Protein AF-A0A818YQ01-F1 (afdb_monomer_lite)

Structure (mmCIF, N/CA/C/O backbone):
data_AF-A0A818YQ01-F1
#
_entry.id   AF-A0A818YQ01-F1
#
loop_
_atom_site.group_PDB
_atom_site.id
_atom_site.type_symbol
_atom_site.label_atom_id
_atom_site.label_alt_id
_atom_site.label_comp_id
_atom_site.label_asym_id
_atom_site.label_entity_id
_atom_site.label_seq_id
_atom_site.pdbx_PDB_ins_code
_atom_site.Cartn_x
_atom_site.Cartn_y
_atom_site.Cartn_z
_atom_site.occupancy
_atom_site.B_iso_or_equiv
_atom_site.auth_seq_id
_atom_site.auth_comp_id
_atom_site.auth_asym_id
_atom_site.auth_atom_id
_atom_site.pdbx_PDB_model_num
ATOM 1 N N . MET A 1 1 ? -25.638 -5.389 18.848 1.00 47.09 1 MET A N 1
ATOM 2 C CA . MET A 1 1 ? -25.458 -6.352 17.734 1.00 47.09 1 MET A CA 1
ATOM 3 C C . MET A 1 1 ? -24.308 -5.969 16.793 1.00 47.09 1 MET A C 1
ATOM 5 O O . MET A 1 1 ? -23.846 -6.842 16.077 1.00 47.09 1 MET A O 1
ATOM 9 N N . SER A 1 2 ? -23.795 -4.732 16.832 1.00 59.66 2 SER A N 1
ATOM 10 C CA . SER A 1 2 ? -22.760 -4.221 15.913 1.00 59.66 2 SER A CA 1
ATOM 11 C C . SER A 1 2 ? -21.336 -4.748 16.171 1.00 59.66 2 SER A C 1
ATOM 13 O O . SER A 1 2 ? -20.622 -5.076 15.233 1.00 59.66 2 SER A O 1
ATOM 15 N N . SER A 1 3 ? -20.947 -4.951 17.434 1.00 62.03 3 SER A N 1
ATOM 16 C CA . SER A 1 3 ? -19.547 -5.220 17.808 1.00 62.03 3 SER A CA 1
ATOM 17 C C . SER A 1 3 ? -18.974 -6.571 17.349 1.00 62.03 3 SER A C 1
ATOM 19 O O . SER A 1 3 ? -17.758 -6.719 17.306 1.00 62.03 3 SER A O 1
ATOM 21 N N . ASN A 1 4 ? -19.808 -7.574 17.040 1.00 70.94 4 ASN A N 1
ATOM 22 C CA . ASN A 1 4 ? -19.321 -8.843 16.472 1.00 70.94 4 ASN A CA 1
ATOM 23 C C . ASN A 1 4 ? -19.066 -8.711 14.966 1.00 70.94 4 ASN A C 1
ATOM 25 O O . ASN A 1 4 ? -18.021 -9.139 14.493 1.00 70.94 4 ASN A O 1
ATOM 29 N N . ASN A 1 5 ? -19.961 -8.022 14.256 1.00 84.12 5 ASN A N 1
ATOM 30 C CA . ASN A 1 5 ? -19.834 -7.775 12.824 1.00 84.12 5 ASN A CA 1
ATOM 31 C C . ASN A 1 5 ? -18.584 -6.938 12.497 1.00 84.12 5 ASN A C 1
ATOM 33 O O . ASN A 1 5 ? -17.865 -7.253 11.556 1.00 84.12 5 ASN A O 1
ATOM 37 N N . ASP A 1 6 ? -18.269 -5.926 13.310 1.00 86.94 6 ASP A N 1
ATOM 38 C CA . ASP A 1 6 ? -17.088 -5.079 13.087 1.00 86.94 6 ASP A CA 1
ATOM 39 C C . ASP A 1 6 ? -15.775 -5.867 13.209 1.00 86.94 6 ASP A C 1
ATOM 41 O O . ASP A 1 6 ? -14.858 -5.677 12.410 1.00 86.94 6 ASP A O 1
ATOM 45 N N . ARG A 1 7 ? -15.687 -6.801 14.169 1.00 86.75 7 ARG A N 1
ATOM 46 C CA . ARG A 1 7 ? -14.510 -7.673 14.321 1.00 86.75 7 ARG A CA 1
ATOM 47 C C . ARG A 1 7 ? -14.358 -8.626 13.139 1.00 86.75 7 ARG A C 1
ATOM 49 O O . ARG A 1 7 ? -13.242 -8.806 12.657 1.00 86.75 7 ARG A O 1
ATOM 56 N N . ASP A 1 8 ? -15.457 -9.193 12.652 1.00 90.44 8 ASP A N 1
ATOM 57 C CA . ASP A 1 8 ? -15.434 -10.092 11.496 1.00 90.44 8 ASP A CA 1
ATOM 58 C C . ASP A 1 8 ? -14.966 -9.355 10.231 1.00 90.44 8 ASP A C 1
ATOM 60 O O . ASP A 1 8 ? -14.118 -9.863 9.491 1.00 90.44 8 ASP A O 1
ATOM 64 N N . ILE A 1 9 ? -15.427 -8.115 10.020 1.00 91.12 9 ILE A N 1
ATOM 65 C CA . ILE A 1 9 ? -14.977 -7.288 8.891 1.00 91.12 9 ILE A CA 1
ATOM 66 C C . ILE A 1 9 ? -13.491 -6.931 9.031 1.00 91.12 9 ILE A C 1
ATOM 68 O O . ILE A 1 9 ? -12.746 -7.022 8.056 1.00 91.12 9 ILE A O 1
ATOM 72 N N . MET A 1 10 ? -13.025 -6.570 10.231 1.00 91.62 10 MET A N 1
ATOM 73 C CA . MET A 1 10 ? -11.603 -6.307 10.475 1.00 91.62 10 MET A CA 1
ATOM 74 C C . MET A 1 10 ? -10.724 -7.512 10.116 1.00 91.62 10 MET A C 1
ATOM 76 O O . MET A 1 10 ? -9.707 -7.356 9.436 1.00 91.62 10 MET A O 1
ATOM 80 N N . VAL A 1 11 ? -11.116 -8.716 10.547 1.00 91.50 11 VAL A N 1
ATOM 81 C CA . VAL A 1 11 ? -10.397 -9.959 10.225 1.00 91.50 11 VAL A CA 1
ATOM 82 C C . VAL A 1 11 ? -10.386 -10.203 8.716 1.00 91.50 11 VAL A C 1
ATOM 84 O O . VAL A 1 11 ? -9.340 -10.569 8.171 1.00 91.50 11 VAL A O 1
ATOM 87 N N . ALA A 1 12 ? -11.502 -9.960 8.025 1.00 92.81 12 ALA A N 1
ATOM 88 C CA . ALA A 1 12 ? -11.576 -10.081 6.572 1.00 92.81 12 ALA A CA 1
ATOM 89 C C . ALA A 1 12 ? -10.618 -9.106 5.862 1.00 92.81 12 ALA A C 1
ATOM 91 O O . ALA A 1 12 ? -9.810 -9.544 5.043 1.00 92.81 12 ALA A O 1
ATOM 92 N N . CYS A 1 13 ? -10.615 -7.820 6.237 1.00 92.50 13 CYS A N 1
ATOM 93 C CA . CYS A 1 13 ? -9.713 -6.811 5.666 1.00 92.50 13 CYS A CA 1
ATOM 94 C C . CYS A 1 13 ? -8.231 -7.193 5.814 1.00 92.50 13 CYS A C 1
ATOM 96 O O . CYS A 1 13 ? -7.458 -7.087 4.860 1.00 92.50 13 CYS A O 1
ATOM 98 N N . LEU A 1 14 ? -7.829 -7.666 6.999 1.00 91.75 14 LEU A N 1
ATOM 99 C CA . LEU A 1 14 ? -6.452 -8.105 7.242 1.00 91.75 14 LEU A CA 1
ATOM 100 C C . LEU A 1 14 ? -6.105 -9.382 6.471 1.00 91.75 14 LEU A C 1
ATOM 102 O O . LEU A 1 14 ? -4.981 -9.528 5.987 1.00 91.75 14 LEU A O 1
ATOM 106 N N . THR A 1 15 ? -7.059 -10.304 6.341 1.00 92.81 15 THR A N 1
ATOM 107 C CA . THR A 1 15 ? -6.874 -11.549 5.588 1.00 92.81 15 THR A CA 1
ATOM 108 C C . THR A 1 15 ? -6.650 -11.253 4.110 1.00 92.81 15 THR A C 1
ATOM 110 O O . THR A 1 15 ? -5.672 -11.733 3.541 1.00 92.81 15 THR A O 1
ATOM 113 N N . GLU A 1 16 ? -7.482 -10.405 3.508 1.00 91.00 16 GLU A N 1
ATOM 114 C CA . GLU A 1 16 ? -7.338 -9.987 2.111 1.00 91.00 16 GLU A CA 1
ATOM 115 C C . GLU A 1 16 ? -5.999 -9.288 1.858 1.00 91.00 16 GLU A C 1
ATOM 117 O O . GLU A 1 16 ? -5.278 -9.647 0.923 1.00 91.00 16 GLU A O 1
ATOM 122 N N . ALA A 1 17 ? -5.621 -8.346 2.729 1.00 92.69 17 ALA A N 1
ATOM 123 C CA . ALA A 1 17 ? -4.334 -7.664 2.647 1.00 92.69 17 ALA A CA 1
ATOM 124 C C . ALA A 1 17 ? -3.159 -8.650 2.767 1.00 92.69 17 ALA A C 1
ATOM 126 O O . ALA A 1 17 ? -2.164 -8.541 2.054 1.00 92.69 17 ALA A O 1
ATOM 127 N N . ARG A 1 18 ? -3.259 -9.657 3.638 1.00 91.69 18 ARG A N 1
ATOM 128 C CA . ARG A 1 18 ? -2.217 -10.679 3.779 1.00 91.69 18 ARG A CA 1
ATOM 129 C C . ARG A 1 18 ? -2.129 -11.579 2.550 1.00 91.69 18 ARG A C 1
ATOM 131 O O . ARG A 1 18 ? -1.025 -11.906 2.117 1.00 91.69 18 ARG A O 1
ATOM 138 N N . THR A 1 19 ? -3.263 -11.978 1.984 1.00 92.69 19 THR A N 1
ATOM 139 C CA . THR A 1 19 ? -3.303 -12.791 0.765 1.00 92.69 19 THR A CA 1
ATOM 140 C C . THR A 1 19 ? -2.711 -12.035 -0.420 1.00 92.69 19 THR A C 1
ATOM 142 O O . THR A 1 19 ? -1.973 -12.633 -1.202 1.00 92.69 19 THR A O 1
ATOM 145 N N . SER A 1 20 ? -2.940 -10.722 -0.525 1.00 91.62 20 SER A N 1
ATOM 146 C CA . SER A 1 20 ? -2.349 -9.932 -1.606 1.00 91.62 20 SER A CA 1
ATOM 147 C C . SER A 1 20 ? -0.814 -9.919 -1.535 1.00 91.62 20 SER A C 1
ATOM 149 O O . SER A 1 20 ? -0.126 -10.116 -2.543 1.00 91.62 20 SER A O 1
ATOM 151 N N . LEU A 1 21 ? -0.257 -9.805 -0.324 1.00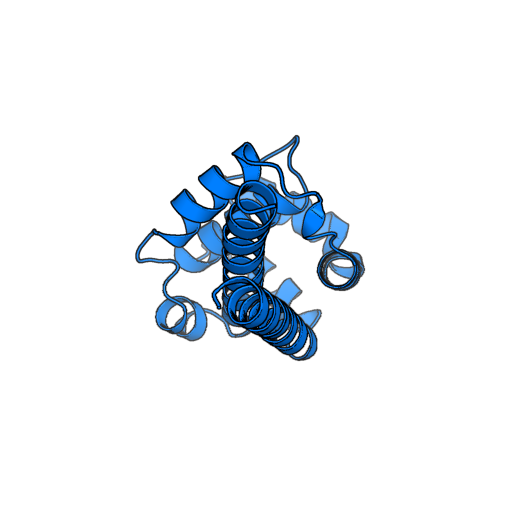 91.50 21 LEU A N 1
ATOM 152 C CA . LEU A 1 21 ? 1.189 -9.868 -0.095 1.00 91.50 21 LEU A CA 1
ATOM 153 C C . LEU A 1 21 ? 1.802 -11.245 -0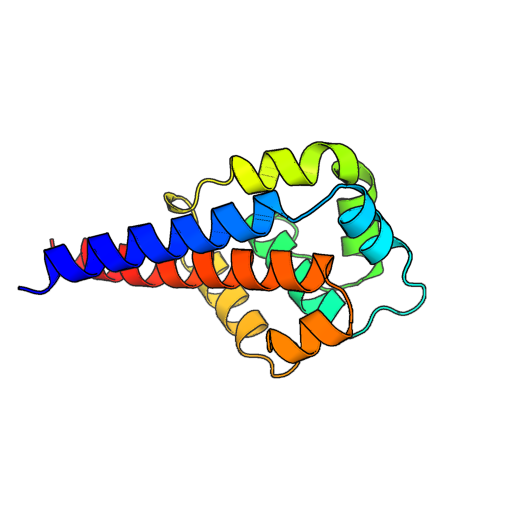.371 1.00 91.50 21 LEU A C 1
ATOM 155 O O . LEU A 1 21 ? 2.955 -11.305 -0.788 1.00 91.50 21 LEU A O 1
ATOM 159 N N . GLN A 1 22 ? 1.063 -12.343 -0.184 1.00 90.75 22 GLN A N 1
ATOM 160 C CA . GLN A 1 22 ? 1.553 -13.688 -0.525 1.00 90.75 22 GLN A CA 1
ATOM 161 C C . GLN A 1 22 ? 1.779 -13.865 -2.032 1.00 90.75 22 GLN A C 1
ATOM 163 O O . GLN A 1 22 ? 2.638 -14.644 -2.440 1.00 90.75 22 GLN A O 1
ATOM 168 N N . VAL A 1 23 ? 1.021 -13.139 -2.858 1.00 90.50 23 VAL A N 1
ATOM 169 C CA . VAL A 1 23 ? 1.177 -13.142 -4.320 1.00 90.50 23 VAL A CA 1
ATOM 170 C C . VAL A 1 23 ? 2.250 -12.145 -4.772 1.00 90.50 23 VAL A C 1
ATOM 172 O O . VAL A 1 23 ? 2.849 -12.306 -5.837 1.00 90.50 23 VAL A O 1
ATOM 175 N N . LEU A 1 24 ? 2.513 -11.103 -3.980 1.00 90.81 24 LEU A N 1
ATOM 176 C CA . LEU A 1 24 ? 3.515 -10.093 -4.294 1.00 90.81 24 LEU A CA 1
ATOM 177 C C . LEU A 1 24 ? 4.931 -10.685 -4.231 1.00 90.81 24 LEU A C 1
ATOM 179 O O . LEU A 1 24 ? 5.393 -11.168 -3.202 1.00 90.81 24 LEU A O 1
ATOM 183 N N . THR A 1 25 ? 5.664 -10.587 -5.339 1.00 89.62 25 THR A N 1
ATOM 184 C CA . THR A 1 25 ? 7.040 -11.087 -5.432 1.00 89.62 25 THR A CA 1
ATOM 185 C C . THR A 1 25 ? 8.054 -9.948 -5.469 1.00 89.62 25 THR A C 1
ATOM 187 O O . THR A 1 25 ? 7.776 -8.839 -5.932 1.00 89.62 25 THR A O 1
ATOM 190 N N . LYS A 1 26 ? 9.293 -10.240 -5.056 1.00 87.94 26 LYS A N 1
ATOM 191 C CA . LYS A 1 26 ? 10.423 -9.305 -5.186 1.00 87.94 26 LYS A CA 1
ATOM 192 C C . LYS A 1 26 ? 10.666 -8.875 -6.639 1.00 87.94 26 LYS A C 1
ATOM 194 O O . LYS A 1 26 ? 11.044 -7.727 -6.883 1.00 87.94 26 LYS A O 1
ATOM 199 N N . ALA A 1 27 ? 10.442 -9.776 -7.597 1.00 89.94 27 ALA A N 1
ATOM 200 C CA . ALA A 1 27 ? 10.547 -9.462 -9.019 1.00 89.94 27 ALA A CA 1
ATOM 201 C C . ALA A 1 27 ? 9.510 -8.404 -9.422 1.00 89.94 27 ALA A C 1
ATOM 203 O O . ALA A 1 27 ? 9.881 -7.411 -10.039 1.00 89.94 27 ALA A O 1
ATOM 204 N N . GLY A 1 28 ? 8.259 -8.551 -8.973 1.00 90.31 28 GLY A N 1
ATOM 205 C CA . GLY A 1 28 ? 7.204 -7.566 -9.211 1.00 90.31 28 GLY A CA 1
ATOM 206 C C . GLY A 1 28 ? 7.504 -6.197 -8.589 1.00 90.31 28 GLY A C 1
ATOM 207 O O . GLY A 1 28 ? 7.320 -5.172 -9.232 1.00 90.31 28 GLY A O 1
ATOM 208 N N . ILE A 1 29 ? 8.052 -6.151 -7.371 1.00 89.31 29 ILE A N 1
ATOM 209 C CA . ILE A 1 29 ? 8.488 -4.880 -6.759 1.00 89.31 29 ILE A CA 1
ATOM 210 C C . ILE A 1 29 ? 9.613 -4.238 -7.583 1.00 89.31 29 ILE A C 1
ATOM 212 O O . ILE A 1 29 ? 9.610 -3.031 -7.822 1.00 89.31 29 ILE A O 1
ATOM 216 N N . THR A 1 30 ? 10.578 -5.044 -8.035 1.00 90.25 30 THR A N 1
ATOM 217 C CA . THR A 1 30 ? 11.674 -4.566 -8.890 1.00 90.25 30 THR A CA 1
ATOM 218 C C . THR A 1 30 ? 11.145 -4.007 -10.208 1.00 90.25 30 THR A C 1
ATOM 220 O O . THR A 1 30 ? 11.578 -2.933 -10.616 1.00 90.25 30 THR A O 1
ATOM 223 N N . GLU A 1 31 ? 10.182 -4.685 -10.836 1.00 91.88 31 GLU A N 1
ATOM 224 C CA . GLU A 1 31 ? 9.520 -4.256 -12.071 1.00 91.88 31 GLU A CA 1
ATOM 225 C C . GLU A 1 31 ? 8.930 -2.849 -11.933 1.00 91.88 31 GLU A C 1
ATOM 227 O O . GLU A 1 31 ? 9.231 -1.986 -12.761 1.00 91.88 31 GLU A O 1
ATOM 232 N N . LEU A 1 32 ? 8.200 -2.573 -10.842 1.00 90.44 32 LEU A N 1
ATOM 233 C CA . LEU A 1 32 ? 7.645 -1.241 -10.568 1.00 90.44 32 LEU A CA 1
ATOM 234 C C . LEU A 1 32 ? 8.728 -0.151 -10.578 1.00 90.44 32 LEU A C 1
ATOM 236 O O . LEU A 1 32 ? 8.484 0.963 -11.029 1.00 90.44 32 LEU A O 1
ATOM 240 N N . MET A 1 33 ? 9.953 -0.456 -10.145 1.00 88.19 33 MET A N 1
ATOM 241 C CA . MET A 1 33 ? 11.068 0.499 -10.149 1.00 88.19 33 MET A CA 1
ATOM 242 C C . MET A 1 33 ? 11.720 0.691 -11.524 1.00 88.19 33 MET A C 1
ATOM 244 O O . MET A 1 33 ? 12.429 1.682 -11.739 1.00 88.19 33 MET A O 1
ATOM 248 N N . THR A 1 34 ? 11.502 -0.225 -12.468 1.00 90.25 34 THR A N 1
ATOM 249 C CA . THR A 1 34 ? 12.103 -0.148 -13.808 1.00 90.25 34 THR A CA 1
ATOM 250 C C . THR A 1 34 ? 11.420 0.865 -14.723 1.00 90.25 34 THR A C 1
ATOM 252 O O . THR A 1 34 ? 12.022 1.279 -15.718 1.00 90.25 34 THR A O 1
ATOM 255 N N . PHE A 1 35 ? 10.219 1.343 -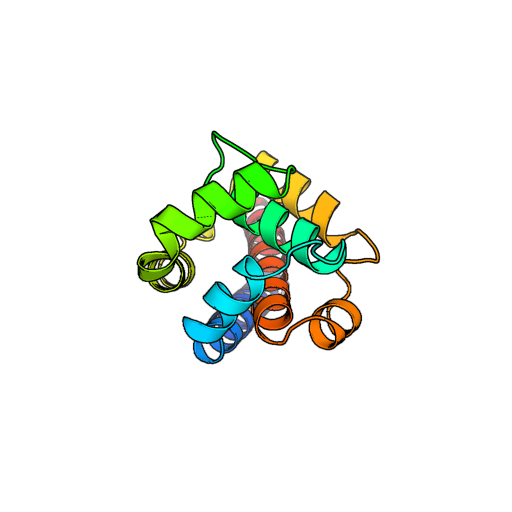14.372 1.00 88.62 35 PHE A N 1
ATOM 256 C CA . PHE A 1 35 ? 9.527 2.364 -15.151 1.00 88.62 35 PHE A CA 1
ATOM 257 C C . PHE A 1 35 ? 10.398 3.618 -15.331 1.00 88.62 35 PHE A C 1
ATOM 259 O O . PHE A 1 35 ? 10.844 4.255 -14.371 1.00 88.62 35 PHE A O 1
ATOM 266 N N . ARG A 1 36 ? 10.627 3.996 -16.597 1.00 85.38 36 ARG A N 1
ATOM 267 C CA . ARG A 1 36 ? 11.268 5.275 -16.953 1.00 85.38 36 ARG A CA 1
ATOM 268 C C . ARG A 1 36 ? 10.310 6.449 -16.749 1.00 85.38 36 ARG A C 1
ATOM 270 O O . ARG A 1 36 ? 10.725 7.498 -16.275 1.00 85.38 36 ARG A O 1
ATOM 277 N N . LYS A 1 37 ? 9.038 6.242 -17.100 1.00 87.94 37 LYS A N 1
ATOM 278 C CA . LYS A 1 37 ? 7.908 7.150 -16.877 1.00 87.94 37 LYS A CA 1
ATOM 279 C C . LYS A 1 37 ? 6.758 6.316 -16.300 1.00 87.94 37 LYS A C 1
ATOM 281 O O . LYS A 1 37 ? 6.067 5.661 -17.079 1.00 87.94 37 LYS A O 1
ATOM 286 N N . PRO A 1 38 ? 6.625 6.219 -14.970 1.00 88.75 38 PRO A N 1
ATOM 287 C CA . PRO A 1 38 ? 5.596 5.381 -14.367 1.00 88.75 38 PRO A CA 1
ATOM 288 C C . PRO A 1 38 ? 4.194 5.951 -14.639 1.00 88.75 38 PRO A C 1
ATOM 290 O O . PRO A 1 38 ? 4.026 7.174 -14.659 1.00 88.75 38 PRO A O 1
ATOM 293 N N . PRO A 1 39 ? 3.179 5.091 -14.825 1.00 93.00 39 PRO A N 1
ATOM 294 C CA . PRO A 1 39 ? 1.784 5.518 -14.823 1.00 93.00 39 PRO A CA 1
ATOM 295 C C . PRO A 1 39 ? 1.414 6.193 -13.495 1.00 93.00 39 PRO A C 1
ATOM 297 O O . PRO A 1 39 ? 1.905 5.783 -12.440 1.00 93.00 39 PRO A O 1
ATOM 300 N N . LEU A 1 40 ? 0.497 7.168 -13.527 1.00 93.50 40 LEU A N 1
ATOM 301 C CA . LEU A 1 40 ? 0.016 7.856 -12.317 1.00 93.50 40 LEU A CA 1
ATOM 302 C C . LEU A 1 40 ? -0.548 6.879 -11.279 1.00 93.50 40 LEU A C 1
ATOM 304 O O . LEU A 1 40 ? -0.249 7.013 -10.097 1.00 93.50 40 LEU A O 1
ATOM 308 N N . SER A 1 41 ? -1.259 5.840 -11.729 1.00 94.19 41 SER A N 1
ATOM 309 C CA . SER A 1 41 ? -1.730 4.742 -10.879 1.00 94.19 41 SER A CA 1
ATOM 310 C C . SER A 1 41 ? -0.610 4.136 -10.036 1.00 94.19 41 SER A C 1
ATOM 312 O O . SER A 1 41 ? -0.771 3.949 -8.837 1.00 94.19 41 SER A O 1
ATOM 314 N N . ILE A 1 42 ? 0.556 3.872 -10.632 1.00 94.56 42 ILE A N 1
ATOM 315 C CA . ILE A 1 42 ? 1.689 3.296 -9.904 1.00 94.56 42 ILE A CA 1
ATOM 316 C C . ILE A 1 42 ? 2.296 4.323 -8.950 1.00 94.56 42 ILE A C 1
ATOM 318 O O . ILE A 1 42 ? 2.589 3.974 -7.810 1.00 94.56 42 ILE A O 1
ATOM 322 N N . ILE A 1 43 ? 2.442 5.582 -9.376 1.00 94.38 43 ILE A N 1
ATOM 323 C CA . ILE A 1 43 ? 2.967 6.646 -8.507 1.00 94.38 43 ILE A CA 1
ATOM 324 C C . ILE A 1 43 ? 2.110 6.773 -7.247 1.00 94.38 43 ILE A C 1
ATOM 326 O O . ILE A 1 43 ? 2.660 6.751 -6.154 1.00 94.38 43 ILE A O 1
ATOM 330 N N . TYR A 1 44 ? 0.785 6.838 -7.376 1.00 95.44 44 TYR A N 1
ATOM 331 C CA . TYR A 1 44 ? -0.109 7.029 -6.233 1.00 95.44 44 TYR A CA 1
ATOM 332 C C . TYR A 1 44 ? -0.151 5.822 -5.297 1.00 95.44 44 TYR A C 1
ATOM 334 O O . TYR A 1 44 ? -0.148 5.988 -4.079 1.00 95.44 44 TYR A O 1
ATOM 342 N N . ILE A 1 45 ? -0.114 4.597 -5.829 1.00 95.50 45 ILE A N 1
ATOM 343 C CA . ILE A 1 45 ? 0.005 3.404 -4.982 1.00 95.50 45 ILE A CA 1
ATOM 344 C C . ILE A 1 45 ? 1.321 3.423 -4.196 1.00 95.50 45 ILE A C 1
ATOM 346 O O . ILE A 1 45 ? 1.334 3.132 -3.001 1.00 95.50 45 ILE A O 1
ATOM 350 N N . LEU A 1 46 ? 2.429 3.810 -4.826 1.00 94.44 46 LEU A N 1
ATOM 351 C CA . LEU A 1 46 ? 3.711 3.896 -4.131 1.00 94.44 46 LEU A CA 1
ATOM 352 C C . LEU A 1 46 ? 3.780 5.089 -3.163 1.00 94.44 46 LEU A C 1
ATOM 354 O O . LEU A 1 46 ? 4.359 4.949 -2.091 1.00 94.44 46 LEU A O 1
ATOM 358 N N . GLU A 1 47 ? 3.147 6.218 -3.483 1.00 94.75 47 GLU A N 1
ATOM 359 C CA . GLU A 1 47 ? 2.966 7.363 -2.582 1.00 94.75 47 GLU A CA 1
ATOM 360 C C . GLU A 1 47 ? 2.266 6.902 -1.294 1.00 94.75 47 GLU A C 1
ATOM 362 O O . GLU A 1 47 ? 2.807 7.080 -0.200 1.00 94.75 47 GLU A O 1
ATOM 367 N N . GLY A 1 48 ? 1.131 6.200 -1.417 1.00 95.06 48 GLY A N 1
ATOM 368 C CA . GLY A 1 48 ? 0.391 5.632 -0.284 1.00 95.06 48 GLY A CA 1
ATOM 369 C C . GLY A 1 48 ? 1.212 4.634 0.538 1.00 95.06 48 GLY A C 1
ATOM 370 O O . GLY A 1 48 ? 1.127 4.614 1.766 1.00 95.06 48 GLY A O 1
ATOM 371 N N . LEU A 1 49 ? 2.088 3.867 -0.114 1.00 94.62 49 LEU A N 1
ATOM 372 C CA . LEU A 1 49 ? 3.038 2.987 0.565 1.00 94.62 49 LEU A CA 1
ATOM 373 C C . LEU A 1 49 ? 4.011 3.771 1.457 1.00 94.62 49 LEU A C 1
ATOM 375 O O . LEU A 1 49 ? 4.278 3.368 2.591 1.00 94.62 49 LEU A O 1
ATOM 379 N N . THR A 1 50 ? 4.522 4.908 0.972 1.00 93.44 50 THR A N 1
ATOM 380 C CA . THR A 1 50 ? 5.423 5.760 1.764 1.00 93.44 50 THR A CA 1
ATOM 381 C C . THR A 1 50 ? 4.715 6.442 2.931 1.00 93.44 50 THR A C 1
ATOM 383 O O . THR A 1 50 ? 5.343 6.650 3.965 1.00 93.44 50 THR A O 1
ATOM 386 N N . VAL A 1 51 ? 3.413 6.734 2.823 1.00 94.19 51 VAL A N 1
ATOM 387 C CA . VAL A 1 51 ? 2.619 7.285 3.938 1.00 94.19 51 VAL A CA 1
ATOM 388 C C . VAL A 1 51 ? 2.613 6.329 5.134 1.00 94.19 51 VAL A C 1
ATOM 390 O O . VAL A 1 51 ? 2.749 6.770 6.278 1.00 94.19 51 VAL A O 1
ATOM 393 N N . LEU A 1 52 ? 2.504 5.024 4.877 1.00 93.38 52 LEU A N 1
ATOM 394 C CA . LEU A 1 52 ? 2.498 4.004 5.924 1.00 93.38 52 LEU A CA 1
ATOM 395 C C . LEU A 1 52 ? 3.909 3.657 6.415 1.00 93.38 52 LEU A C 1
ATOM 397 O O . LEU A 1 52 ? 4.148 3.631 7.619 1.00 93.38 52 LEU A O 1
ATOM 401 N N . LEU A 1 53 ? 4.854 3.421 5.501 1.00 92.19 53 LEU A N 1
ATOM 402 C CA . LEU A 1 53 ? 6.182 2.891 5.842 1.00 92.19 53 LEU A CA 1
ATOM 403 C C . LEU A 1 53 ? 7.243 3.960 6.138 1.00 92.19 53 LEU A C 1
ATOM 405 O O . LEU A 1 53 ? 8.281 3.660 6.726 1.00 92.19 53 LEU A O 1
ATOM 409 N N . ALA A 1 54 ? 7.023 5.199 5.710 1.00 89.50 54 ALA A N 1
ATOM 410 C CA . ALA A 1 54 ? 7.936 6.318 5.911 1.00 89.50 54 ALA A CA 1
ATOM 411 C C . ALA A 1 54 ? 7.171 7.595 6.311 1.00 89.50 54 ALA A C 1
ATOM 413 O O . ALA A 1 54 ? 7.305 8.628 5.644 1.00 89.50 54 ALA A O 1
ATOM 414 N N . PRO A 1 55 ? 6.402 7.568 7.420 1.00 82.56 55 PRO A N 1
ATOM 415 C CA . PRO A 1 55 ? 5.530 8.676 7.815 1.00 82.56 55 PRO A CA 1
ATOM 416 C C . PRO A 1 55 ? 6.257 10.015 7.975 1.00 82.56 55 PRO A C 1
ATOM 418 O O . PRO A 1 55 ? 5.652 11.056 7.745 1.00 82.56 55 PRO A O 1
ATOM 421 N N . SER A 1 56 ? 7.552 10.004 8.309 1.00 82.88 56 SER A N 1
ATOM 422 C CA . SER A 1 56 ? 8.377 11.213 8.460 1.00 82.88 56 SER A CA 1
ATOM 423 C C . SER A 1 56 ? 8.879 11.819 7.144 1.00 82.88 56 SER A C 1
ATOM 425 O O . SER A 1 56 ? 9.462 12.897 7.171 1.00 82.88 56 SER A O 1
ATOM 427 N N . LYS A 1 57 ? 8.750 11.119 6.009 1.00 78.88 57 LYS A N 1
ATOM 428 C CA . LYS A 1 57 ? 9.337 11.538 4.722 1.00 78.88 57 LYS A CA 1
ATOM 429 C C . LYS A 1 57 ? 8.354 11.633 3.561 1.00 78.88 57 LYS A C 1
ATOM 431 O O . LYS A 1 57 ? 8.813 12.037 2.505 1.00 78.88 57 LYS A O 1
ATOM 436 N N . ARG A 1 58 ? 7.088 11.226 3.750 1.00 77.50 58 ARG A N 1
ATOM 437 C CA . ARG A 1 58 ? 5.980 11.210 2.765 1.00 77.50 58 ARG A CA 1
ATOM 438 C C . ARG A 1 58 ? 6.381 11.715 1.381 1.00 77.50 58 ARG A C 1
ATOM 440 O O . ARG A 1 58 ? 6.481 12.918 1.157 1.00 77.50 58 ARG A O 1
ATOM 447 N N . MET A 1 59 ? 6.627 10.777 0.478 1.00 88.44 59 MET A N 1
ATOM 448 C CA . MET A 1 59 ? 7.196 11.077 -0.829 1.00 88.44 59 MET A CA 1
ATOM 449 C C . MET A 1 59 ? 6.091 10.980 -1.870 1.00 88.44 59 MET A C 1
ATOM 451 O O . MET A 1 59 ? 5.465 9.930 -1.999 1.00 88.44 59 MET A O 1
ATOM 455 N N . SER A 1 60 ? 5.867 12.059 -2.613 1.00 86.38 60 SER A N 1
ATOM 456 C CA . SER A 1 60 ? 4.940 12.101 -3.752 1.00 86.38 60 SER A CA 1
ATOM 457 C C . SER A 1 60 ? 5.667 12.150 -5.098 1.00 86.38 60 SER A C 1
ATOM 459 O O . SER A 1 60 ? 5.087 11.815 -6.131 1.00 86.38 60 SER A O 1
ATOM 461 N N . ASP A 1 61 ? 6.951 12.517 -5.096 1.00 90.56 61 ASP A N 1
ATOM 462 C CA . ASP A 1 61 ? 7.784 12.524 -6.291 1.00 90.56 61 ASP A CA 1
ATOM 463 C C . ASP A 1 61 ? 8.320 11.122 -6.621 1.00 90.56 61 ASP A C 1
ATOM 465 O O . ASP A 1 61 ? 8.840 10.395 -5.769 1.00 90.56 61 ASP A O 1
ATOM 469 N N . TRP A 1 62 ? 8.233 10.746 -7.900 1.00 91.25 62 TRP A N 1
ATOM 470 C CA . TRP A 1 62 ? 8.665 9.431 -8.368 1.00 91.25 62 TRP A CA 1
ATOM 471 C C . TRP A 1 62 ? 10.145 9.159 -8.095 1.00 91.25 62 TRP A C 1
ATOM 473 O O . TRP A 1 62 ? 10.508 8.042 -7.721 1.00 91.25 62 TRP A O 1
ATOM 483 N N . TYR A 1 63 ? 11.015 10.146 -8.302 1.00 91.38 63 TYR A N 1
ATOM 484 C CA . TYR A 1 63 ? 12.449 9.954 -8.135 1.00 91.38 63 TYR A CA 1
ATOM 485 C C . TYR A 1 63 ? 12.796 9.685 -6.666 1.00 91.38 63 TYR A C 1
ATOM 487 O O . TYR A 1 63 ? 13.581 8.776 -6.376 1.00 91.38 63 TYR A O 1
ATOM 495 N N . GLU A 1 64 ? 12.155 10.395 -5.738 1.00 93.00 64 GLU A N 1
ATOM 496 C CA . GLU A 1 64 ? 12.302 10.154 -4.300 1.00 93.00 64 GLU A CA 1
ATOM 497 C C . GLU A 1 64 ? 11.777 8.777 -3.881 1.00 93.00 64 GLU A C 1
ATOM 499 O O . GLU A 1 64 ? 12.510 8.007 -3.248 1.00 93.00 64 GLU A O 1
ATOM 504 N N . ILE A 1 65 ? 10.558 8.427 -4.309 1.00 93.12 65 ILE A N 1
ATOM 505 C CA . ILE A 1 65 ? 9.935 7.120 -4.059 1.00 93.12 65 ILE A CA 1
ATOM 506 C C . ILE A 1 65 ? 10.840 5.996 -4.571 1.00 93.12 65 ILE A C 1
ATOM 508 O O . ILE A 1 65 ? 11.163 5.059 -3.838 1.00 93.12 65 ILE A O 1
ATOM 512 N N . LYS A 1 66 ? 11.301 6.093 -5.823 1.00 91.56 66 LYS A N 1
ATOM 513 C CA . LYS A 1 66 ? 12.166 5.092 -6.455 1.00 91.56 66 LYS A CA 1
ATOM 514 C C . LYS A 1 66 ? 13.483 4.937 -5.708 1.00 91.56 66 LYS A C 1
ATOM 516 O O . LYS A 1 66 ? 13.931 3.812 -5.490 1.00 91.56 66 LYS A O 1
ATOM 521 N N . LYS A 1 67 ? 14.110 6.043 -5.299 1.00 92.12 67 LYS A N 1
ATOM 522 C CA . LYS A 1 67 ? 15.351 6.011 -4.517 1.00 92.12 67 LYS A CA 1
ATOM 523 C C . LYS A 1 67 ? 15.131 5.323 -3.170 1.00 92.12 67 LYS A C 1
ATOM 525 O O . LYS A 1 67 ? 15.934 4.478 -2.773 1.00 92.12 67 LYS A O 1
ATOM 530 N N . TRP A 1 68 ? 14.039 5.648 -2.483 1.00 92.25 68 TRP A N 1
ATOM 531 C CA . TRP A 1 68 ? 13.701 5.047 -1.196 1.00 92.25 68 TRP A CA 1
ATOM 532 C C . TRP A 1 68 ? 13.427 3.542 -1.313 1.00 92.25 68 TRP A C 1
ATOM 534 O O . TRP A 1 68 ? 14.026 2.764 -0.562 1.00 92.25 68 TRP A O 1
ATOM 544 N N . LEU A 1 69 ? 12.618 3.129 -2.295 1.00 90.19 69 LEU A N 1
ATOM 545 C CA . LEU A 1 69 ? 12.323 1.722 -2.589 1.00 90.19 69 LEU A CA 1
ATOM 546 C C . LEU A 1 69 ? 13.572 0.948 -3.018 1.00 90.19 69 LEU A C 1
ATOM 548 O O . LEU A 1 69 ? 13.782 -0.171 -2.556 1.00 90.19 69 LEU A O 1
ATOM 552 N N . GLY A 1 70 ? 14.440 1.548 -3.836 1.00 89.56 70 GLY A N 1
ATOM 553 C CA . GLY A 1 70 ? 15.662 0.907 -4.326 1.00 89.56 70 GLY A CA 1
ATOM 554 C C . GLY A 1 70 ? 16.598 0.477 -3.197 1.00 89.56 70 GLY A C 1
ATOM 555 O O . GLY A 1 70 ? 17.160 -0.613 -3.240 1.00 89.56 70 GLY A O 1
ATOM 556 N N . THR A 1 71 ? 16.697 1.282 -2.135 1.00 89.94 71 THR A N 1
ATOM 557 C CA . THR A 1 71 ? 17.485 0.930 -0.939 1.00 89.94 71 THR A CA 1
ATOM 558 C C . THR A 1 71 ? 16.837 -0.139 -0.052 1.00 89.94 71 THR A C 1
ATOM 560 O O . THR A 1 71 ? 17.495 -0.649 0.846 1.00 89.94 71 THR A O 1
ATOM 563 N N . ARG A 1 72 ? 15.560 -0.479 -0.282 1.00 90.00 72 ARG A N 1
ATOM 564 C CA . ARG A 1 72 ? 14.730 -1.328 0.593 1.00 90.00 72 ARG A CA 1
ATOM 565 C C . ARG A 1 72 ? 14.071 -2.506 -0.118 1.00 90.00 72 ARG A C 1
ATOM 567 O O . ARG A 1 72 ? 13.306 -3.234 0.502 1.00 90.00 72 ARG A O 1
ATOM 574 N N . VAL A 1 73 ? 14.365 -2.740 -1.396 1.00 85.50 73 VAL A N 1
ATOM 575 C CA . VAL A 1 73 ? 13.681 -3.755 -2.219 1.00 85.50 73 VAL A CA 1
ATOM 576 C C . VAL A 1 73 ? 13.730 -5.164 -1.616 1.00 85.50 73 VAL A C 1
ATOM 578 O O . VAL A 1 73 ? 12.786 -5.935 -1.763 1.00 85.50 73 VAL A O 1
ATOM 581 N N . ASN A 1 74 ? 14.814 -5.494 -0.908 1.00 86.81 74 ASN A N 1
ATOM 582 C CA . ASN A 1 74 ? 14.992 -6.790 -0.251 1.00 86.81 74 ASN A CA 1
ATOM 583 C C . ASN A 1 74 ? 14.167 -6.927 1.034 1.00 86.81 74 ASN A C 1
ATOM 585 O O . ASN A 1 74 ? 13.770 -8.030 1.388 1.00 86.81 74 ASN A O 1
ATOM 589 N N . GLU A 1 75 ? 13.920 -5.814 1.718 1.00 90.38 75 GLU A N 1
ATOM 590 C CA . GLU A 1 75 ? 13.256 -5.765 3.021 1.00 90.38 75 GLU A CA 1
ATOM 591 C C . GLU A 1 75 ? 11.774 -5.406 2.896 1.00 90.38 75 GLU A C 1
ATOM 593 O O . GLU A 1 75 ? 11.013 -5.616 3.836 1.00 90.38 75 GLU A O 1
ATOM 598 N N . LEU A 1 76 ? 11.346 -4.882 1.740 1.00 90.75 76 LEU A N 1
ATOM 599 C CA . LEU A 1 76 ? 10.006 -4.335 1.546 1.00 90.75 76 LEU A CA 1
ATOM 600 C C . LEU A 1 76 ? 8.913 -5.349 1.871 1.00 90.75 76 LEU A C 1
ATOM 602 O O . LEU A 1 76 ? 8.018 -5.030 2.641 1.00 90.75 76 LEU A O 1
ATOM 606 N N . LEU A 1 77 ? 9.011 -6.578 1.359 1.00 90.25 77 LEU A N 1
ATOM 607 C CA . LEU A 1 77 ? 8.032 -7.627 1.664 1.00 90.25 77 LEU A CA 1
ATOM 608 C C . LEU A 1 77 ? 7.945 -7.916 3.164 1.00 90.25 77 LEU A C 1
ATOM 610 O O . LEU A 1 77 ? 6.850 -8.003 3.710 1.00 90.25 77 LEU A O 1
ATOM 614 N N . THR A 1 78 ? 9.089 -8.008 3.840 1.00 91.31 78 THR A N 1
ATOM 615 C CA . THR A 1 78 ? 9.145 -8.231 5.288 1.00 91.31 78 THR A CA 1
ATOM 616 C C . THR A 1 78 ? 8.526 -7.064 6.054 1.00 91.31 78 THR A C 1
ATOM 618 O O . THR A 1 78 ? 7.770 -7.289 6.995 1.00 91.31 78 THR A O 1
ATOM 621 N N . MET A 1 79 ? 8.791 -5.821 5.637 1.00 92.19 79 MET A N 1
ATOM 622 C CA . MET A 1 79 ? 8.177 -4.632 6.235 1.00 92.19 79 MET A CA 1
ATOM 623 C C . MET A 1 79 ? 6.657 -4.617 6.055 1.00 92.19 79 MET A C 1
ATOM 625 O O . MET A 1 79 ? 5.955 -4.288 7.002 1.00 92.19 79 MET A O 1
ATOM 629 N N . LEU A 1 80 ? 6.147 -5.003 4.881 1.00 92.75 80 LEU A N 1
ATOM 630 C CA . LEU A 1 80 ? 4.705 -5.069 4.610 1.00 92.75 80 LEU A CA 1
ATOM 631 C C . LEU A 1 80 ? 4.014 -6.157 5.438 1.00 92.75 80 LEU A C 1
ATOM 633 O O . LEU A 1 80 ? 2.946 -5.921 5.996 1.00 92.75 80 LEU A O 1
ATOM 637 N N . MET A 1 81 ? 4.635 -7.334 5.546 1.00 90.31 81 MET A N 1
ATOM 638 C CA . MET A 1 81 ? 4.099 -8.468 6.309 1.00 90.31 81 MET A CA 1
ATOM 639 C C . MET A 1 81 ? 4.092 -8.221 7.820 1.00 90.31 81 MET A C 1
ATOM 641 O O . MET A 1 81 ? 3.213 -8.724 8.512 1.00 90.31 81 MET A O 1
ATOM 645 N N . ASN A 1 82 ? 5.063 -7.455 8.322 1.00 91.62 82 ASN A N 1
ATOM 646 C CA . ASN A 1 82 ? 5.203 -7.127 9.742 1.00 91.62 82 ASN A CA 1
ATOM 647 C C . ASN A 1 82 ? 4.657 -5.734 10.091 1.00 91.62 82 ASN A C 1
ATOM 649 O O . ASN A 1 82 ? 4.898 -5.240 11.194 1.00 91.62 82 ASN A O 1
ATOM 653 N N . PHE A 1 83 ? 3.972 -5.070 9.158 1.00 93.31 83 PHE A N 1
ATOM 654 C CA . PHE A 1 83 ? 3.449 -3.732 9.383 1.00 93.31 83 PHE A CA 1
ATOM 655 C C . PHE A 1 83 ? 2.365 -3.756 10.465 1.00 93.31 83 PHE A C 1
ATOM 657 O O . PHE A 1 83 ? 1.399 -4.513 10.373 1.00 93.31 83 PHE A O 1
ATOM 664 N N . ASN A 1 84 ? 2.514 -2.908 11.482 1.00 91.12 84 ASN A N 1
ATOM 665 C CA . ASN A 1 84 ? 1.544 -2.815 12.563 1.00 91.12 84 ASN A CA 1
ATOM 666 C C . ASN A 1 84 ? 0.395 -1.871 12.175 1.00 91.12 84 ASN A C 1
ATOM 668 O O . ASN A 1 84 ? 0.519 -0.649 12.271 1.00 91.12 84 ASN A O 1
ATOM 672 N N . THR A 1 85 ? -0.729 -2.452 11.759 1.00 89.50 85 THR A N 1
ATOM 673 C CA . THR A 1 85 ? -1.935 -1.721 11.346 1.00 89.50 85 THR A CA 1
ATOM 674 C C . THR A 1 85 ? -2.616 -0.961 12.484 1.00 89.50 85 THR A C 1
ATOM 676 O O . THR A 1 85 ? -3.300 0.026 12.218 1.00 89.50 85 THR A O 1
ATOM 679 N N . ASP A 1 86 ? -2.381 -1.354 13.739 1.00 88.38 86 ASP A N 1
ATOM 680 C CA . ASP A 1 86 ? -2.974 -0.721 14.928 1.00 88.38 86 ASP A CA 1
ATOM 681 C C . ASP A 1 86 ? -2.304 0.610 15.279 1.00 88.38 86 ASP A C 1
ATOM 683 O O . ASP A 1 86 ? -2.832 1.401 16.057 1.00 88.38 86 ASP A O 1
ATOM 687 N N . GLN A 1 87 ? -1.112 0.857 14.731 1.00 89.69 87 GLN A N 1
ATOM 688 C CA . GLN A 1 87 ? -0.321 2.063 14.987 1.00 89.69 87 GLN A CA 1
ATOM 689 C C . GLN A 1 87 ? -0.483 3.126 13.897 1.00 89.69 87 GLN A C 1
ATOM 691 O O . GLN A 1 87 ? 0.183 4.159 13.943 1.00 89.69 87 GLN A O 1
ATOM 696 N N . VAL A 1 88 ? -1.357 2.898 12.912 1.00 92.94 88 VAL A N 1
ATOM 697 C CA . VAL A 1 88 ? -1.639 3.882 11.862 1.00 92.94 88 VAL A CA 1
ATOM 698 C C . VAL A 1 88 ? -2.277 5.111 12.501 1.00 92.94 88 VAL A C 1
ATOM 700 O O . VAL A 1 88 ? -3.373 5.019 13.054 1.00 92.94 88 VAL A O 1
ATOM 703 N N . SER A 1 89 ? -1.623 6.271 12.408 1.00 92.44 89 SER A N 1
ATOM 704 C CA . SER A 1 89 ? -2.161 7.527 12.938 1.00 92.44 89 SER A CA 1
ATOM 705 C C . SER A 1 89 ? -3.340 8.037 12.103 1.00 92.44 89 SER A C 1
ATOM 707 O O . SER A 1 89 ? -3.511 7.671 10.940 1.00 92.44 89 SER A O 1
ATOM 709 N N . GLU A 1 90 ? -4.183 8.890 12.689 1.00 91.81 90 GLU A N 1
ATOM 710 C CA . GLU A 1 90 ? -5.290 9.529 11.956 1.00 91.81 90 GLU A CA 1
ATOM 711 C C . GLU A 1 90 ? -4.781 10.329 10.752 1.00 91.81 90 GLU A C 1
ATOM 713 O O . GLU A 1 90 ? -5.319 10.226 9.655 1.00 9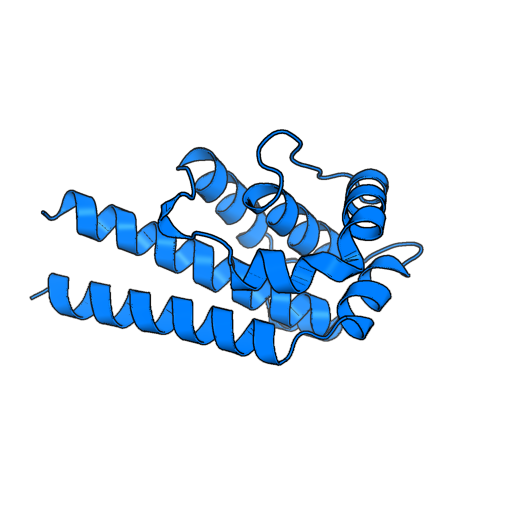1.81 90 GLU A O 1
ATOM 718 N N . GLU A 1 91 ? -3.662 11.029 10.923 1.00 92.44 91 GLU A N 1
ATOM 719 C CA . GLU A 1 91 ? -3.030 11.784 9.848 1.00 92.44 91 GLU A CA 1
ATOM 720 C C . GLU A 1 91 ? -2.558 10.881 8.693 1.00 92.44 91 GLU A C 1
ATOM 722 O O . GLU A 1 91 ? -2.711 11.238 7.524 1.00 92.44 91 GLU A O 1
ATOM 727 N N . GLN A 1 92 ? -1.995 9.703 8.988 1.00 93.94 92 GLN A N 1
ATOM 728 C CA . GLN A 1 92 ? -1.627 8.732 7.952 1.00 93.94 92 GLN A CA 1
ATOM 729 C C . GLN A 1 92 ? -2.866 8.202 7.229 1.00 93.94 92 GLN A C 1
ATOM 731 O O . GLN A 1 92 ? -2.857 8.091 6.002 1.00 93.94 92 GLN A O 1
ATOM 736 N N . LEU A 1 93 ? -3.926 7.895 7.980 1.00 94.88 93 LEU A N 1
ATOM 737 C CA . LEU A 1 93 ? -5.169 7.373 7.428 1.00 94.88 93 LEU A CA 1
ATOM 738 C C . LEU A 1 93 ? -5.841 8.381 6.487 1.00 94.88 93 LEU A C 1
ATOM 740 O O . LEU A 1 93 ? -6.228 8.004 5.383 1.00 94.88 93 LEU A O 1
ATOM 744 N N . GLU A 1 94 ? -5.943 9.654 6.869 1.00 94.56 94 GLU A N 1
ATOM 745 C CA . GLU A 1 94 ? -6.577 10.679 6.028 1.00 94.56 94 GLU A CA 1
ATOM 746 C C . GLU A 1 94 ? -5.795 10.946 4.734 1.00 94.56 94 GLU A C 1
ATOM 748 O O . GLU A 1 94 ? -6.390 11.048 3.653 1.00 94.56 94 GLU A O 1
ATOM 753 N N . HIS A 1 95 ? -4.460 10.965 4.791 1.00 93.56 95 HIS A N 1
ATOM 754 C CA . HIS A 1 95 ? -3.644 11.047 3.577 1.00 93.56 95 HIS A CA 1
ATOM 755 C C . HIS A 1 95 ? -3.822 9.817 2.688 1.00 93.56 95 HIS A C 1
ATOM 757 O O . HIS A 1 95 ? -4.022 9.952 1.479 1.00 93.56 95 HIS A O 1
ATOM 763 N N . LEU A 1 96 ? -3.797 8.618 3.275 1.00 95.00 96 LEU A N 1
ATOM 764 C CA . LEU A 1 96 ? -3.984 7.383 2.525 1.00 95.00 96 LEU A CA 1
ATOM 765 C C . LEU A 1 96 ? -5.362 7.345 1.850 1.00 95.00 96 LEU A C 1
ATOM 767 O O . LEU A 1 96 ? -5.447 7.028 0.666 1.00 95.00 96 LEU A O 1
ATOM 771 N N . LYS A 1 97 ? -6.430 7.736 2.555 1.00 95.06 97 LYS A N 1
ATOM 772 C CA . LYS A 1 97 ? -7.783 7.863 1.989 1.00 95.06 97 LYS A CA 1
ATOM 773 C C . LYS A 1 97 ? -7.817 8.846 0.824 1.00 95.06 97 LYS A C 1
ATOM 775 O O . LYS A 1 97 ? -8.394 8.530 -0.211 1.00 95.06 97 LYS A O 1
ATOM 780 N N . THR A 1 98 ? -7.166 10.000 0.963 1.00 94.94 98 THR A N 1
ATOM 781 C CA . THR A 1 98 ? -7.090 11.017 -0.099 1.00 94.94 98 THR A CA 1
ATOM 782 C C . THR A 1 98 ? -6.432 10.466 -1.363 1.00 94.94 98 THR A C 1
ATOM 784 O O . THR A 1 98 ? -6.903 10.714 -2.471 1.00 94.94 98 THR A O 1
ATOM 787 N N . ILE A 1 99 ? -5.363 9.682 -1.211 1.00 94.25 99 ILE A N 1
ATOM 788 C CA . ILE A 1 99 ? -4.674 9.033 -2.330 1.00 94.25 99 ILE A CA 1
ATOM 789 C C . ILE A 1 99 ? -5.561 7.943 -2.945 1.00 94.25 99 ILE A C 1
ATOM 791 O O . ILE A 1 99 ? -5.739 7.912 -4.161 1.00 94.25 99 ILE A O 1
ATOM 795 N N . LEU A 1 100 ? -6.144 7.063 -2.126 1.00 94.88 100 LEU A N 1
ATOM 796 C CA . LEU A 1 100 ? -6.961 5.933 -2.586 1.00 94.88 100 LEU A CA 1
ATOM 797 C C . LEU A 1 100 ? -8.306 6.354 -3.198 1.00 94.88 100 LEU A C 1
ATOM 799 O O . LEU A 1 100 ? -8.865 5.596 -3.986 1.00 94.88 100 LEU A O 1
ATOM 803 N N . ALA A 1 101 ? -8.804 7.549 -2.877 1.00 94.88 101 ALA A N 1
ATOM 804 C CA . ALA A 1 101 ? -9.998 8.129 -3.488 1.00 94.88 101 ALA A CA 1
ATOM 805 C C . ALA A 1 101 ? -9.774 8.593 -4.939 1.00 94.88 101 ALA A C 1
ATOM 807 O O . ALA A 1 101 ? -10.740 8.860 -5.655 1.00 94.88 101 ALA A O 1
ATOM 808 N N . ARG A 1 102 ? -8.516 8.701 -5.391 1.00 94.12 102 ARG A N 1
ATOM 809 C CA . ARG A 1 102 ? -8.200 9.096 -6.766 1.00 94.12 102 ARG A CA 1
ATOM 810 C C . ARG A 1 102 ? -8.637 8.003 -7.755 1.00 94.12 102 ARG A C 1
ATOM 812 O O . ARG A 1 102 ? -8.401 6.821 -7.498 1.00 94.12 102 ARG A O 1
ATOM 819 N N . PRO A 1 103 ? -9.212 8.358 -8.918 1.00 93.25 103 PRO A N 1
ATOM 820 C CA . PRO A 1 103 ? -9.688 7.383 -9.903 1.00 93.25 103 PRO A CA 1
ATOM 821 C C . PRO A 1 103 ? -8.559 6.550 -10.533 1.00 93.25 103 PRO A C 1
ATOM 823 O O . PRO A 1 103 ? -8.815 5.523 -11.157 1.00 93.25 103 PRO A O 1
ATOM 826 N N . GLU A 1 104 ? -7.304 6.972 -10.411 1.00 93.31 104 GLU A N 1
ATOM 827 C CA . GLU A 1 104 ? -6.122 6.212 -10.819 1.00 93.31 104 GLU A CA 1
ATOM 828 C C . GLU A 1 104 ? -5.801 5.057 -9.855 1.00 93.31 104 GLU A C 1
ATOM 830 O O . GLU A 1 104 ? -5.113 4.120 -10.260 1.00 93.31 104 GLU A O 1
ATOM 835 N N . CYS A 1 105 ? -6.311 5.100 -8.618 1.00 92.38 105 CYS A N 1
ATOM 836 C CA . CYS A 1 105 ? -6.161 4.068 -7.583 1.00 92.38 105 CYS A CA 1
ATOM 837 C C . CYS A 1 105 ? -7.284 3.013 -7.616 1.00 92.38 105 CYS A C 1
ATOM 839 O O . CYS A 1 105 ? -7.408 2.180 -6.706 1.00 92.38 105 CYS A O 1
ATOM 841 N N . ASP A 1 106 ? -8.116 3.030 -8.658 1.00 93.06 106 ASP A N 1
ATOM 842 C CA . ASP A 1 106 ? -9.022 1.926 -8.947 1.00 93.06 106 ASP A CA 1
ATOM 843 C C . ASP A 1 106 ? -8.225 0.628 -9.152 1.00 93.06 106 ASP A C 1
ATOM 845 O O . ASP A 1 106 ? -7.209 0.599 -9.849 1.00 93.06 106 ASP A O 1
ATOM 849 N N . SER A 1 107 ? -8.668 -0.455 -8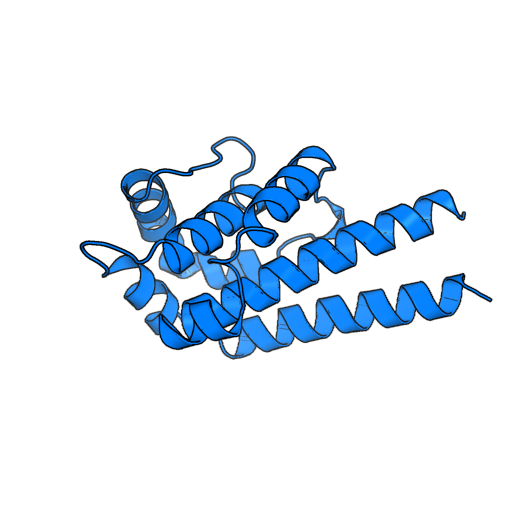.516 1.00 90.75 107 SER A N 1
ATOM 850 C CA . SER A 1 107 ? -7.892 -1.696 -8.482 1.00 90.75 107 SER A CA 1
ATOM 851 C C . SER A 1 107 ? -7.763 -2.334 -9.864 1.00 90.75 107 SER A C 1
ATOM 853 O O . SER A 1 107 ? -6.687 -2.828 -10.194 1.00 90.75 107 SER A O 1
ATOM 855 N N . GLU A 1 108 ? -8.799 -2.267 -10.703 1.00 92.56 108 GLU A N 1
ATOM 856 C CA . GLU A 1 108 ? -8.737 -2.824 -12.057 1.00 92.56 108 GLU A CA 1
ATOM 857 C C . GLU A 1 108 ? -7.822 -1.990 -12.957 1.00 92.56 108 GLU A C 1
ATOM 859 O O . GLU A 1 108 ? -6.999 -2.542 -13.688 1.00 92.56 108 GLU A O 1
ATOM 864 N N . ARG A 1 109 ? -7.853 -0.659 -12.826 1.00 93.12 109 ARG A N 1
ATOM 865 C CA . ARG A 1 109 ? -6.896 0.216 -13.525 1.00 93.12 109 ARG A CA 1
ATOM 866 C C . ARG A 1 109 ? -5.451 -0.069 -13.132 1.00 93.12 109 ARG A C 1
ATOM 868 O O . ARG A 1 109 ? -4.595 -0.204 -14.006 1.00 93.12 109 ARG A O 1
ATOM 875 N N . VAL A 1 110 ? -5.171 -0.198 -11.835 1.00 94.25 110 VAL A N 1
ATOM 876 C CA . VAL A 1 110 ? -3.822 -0.524 -11.350 1.00 94.25 110 VAL A CA 1
ATOM 877 C C . VAL A 1 110 ? -3.393 -1.904 -11.857 1.00 94.25 110 VAL A C 1
ATOM 879 O O . VAL A 1 110 ? -2.251 -2.063 -12.293 1.00 94.25 110 VAL A O 1
ATOM 882 N N . ARG A 1 111 ? -4.304 -2.886 -11.872 1.00 94.12 111 ARG A N 1
ATOM 883 C CA . ARG A 1 111 ? -4.053 -4.237 -12.392 1.00 94.12 111 ARG A CA 1
ATOM 884 C C . ARG A 1 111 ? -3.672 -4.239 -13.867 1.00 94.12 111 ARG A C 1
ATOM 886 O O . ARG A 1 111 ? -2.764 -4.979 -14.238 1.00 94.12 111 ARG A O 1
ATOM 893 N N . CYS A 1 112 ? -4.304 -3.402 -14.690 1.00 92.31 112 CYS A N 1
ATOM 894 C CA . CYS A 1 112 ? -3.916 -3.231 -16.092 1.00 92.31 112 CYS A CA 1
ATOM 895 C C . CYS A 1 112 ? -2.490 -2.679 -16.254 1.00 92.31 112 CYS A C 1
ATOM 897 O O . CYS A 1 112 ? -1.861 -2.928 -17.279 1.00 92.31 112 CYS A O 1
ATOM 899 N N . CYS A 1 113 ? -1.973 -1.933 -15.271 1.00 91.69 113 CYS A N 1
ATOM 900 C CA . CYS A 1 113 ? -0.606 -1.412 -15.294 1.00 91.69 113 CYS A CA 1
ATOM 901 C C . CYS A 1 113 ? 0.424 -2.412 -14.757 1.00 91.69 113 CYS A C 1
ATOM 903 O O . CYS A 1 113 ? 1.501 -2.542 -15.331 1.00 91.69 113 CYS A O 1
ATOM 905 N N . SER A 1 114 ? 0.139 -3.063 -13.627 1.00 92.94 114 SER A N 1
ATOM 906 C CA . SER A 1 114 ? 1.039 -4.040 -13.015 1.00 92.94 114 SER A CA 1
ATOM 907 C C . SER A 1 114 ? 0.313 -4.903 -11.989 1.00 92.94 114 SER A C 1
ATOM 909 O O . SER A 1 114 ? -0.392 -4.400 -11.110 1.00 92.94 114 SER A O 1
ATOM 911 N N . LEU A 1 115 ? 0.585 -6.209 -12.024 1.00 93.81 115 LEU A N 1
ATOM 912 C CA . LEU A 1 115 ? 0.101 -7.135 -11.004 1.00 93.81 115 LEU A CA 1
ATOM 913 C C . LEU A 1 115 ? 0.679 -6.806 -9.618 1.00 93.81 115 LEU A C 1
ATOM 915 O O . LEU A 1 115 ? -0.039 -6.875 -8.625 1.00 93.81 115 LEU A O 1
ATOM 919 N N . ALA A 1 116 ? 1.949 -6.401 -9.538 1.00 94.19 116 ALA A N 1
ATOM 920 C CA . ALA A 1 116 ? 2.566 -6.001 -8.274 1.00 94.19 116 ALA A CA 1
ATOM 921 C C . ALA A 1 116 ? 1.915 -4.732 -7.708 1.00 94.19 116 ALA A C 1
ATOM 923 O O . ALA A 1 116 ? 1.616 -4.666 -6.516 1.00 94.19 116 ALA A O 1
ATOM 924 N N . GLY A 1 117 ? 1.628 -3.755 -8.576 1.00 94.88 117 GLY A N 1
ATOM 925 C CA . GLY A 1 117 ? 0.876 -2.557 -8.203 1.00 94.88 117 GLY A CA 1
ATOM 926 C C . GLY A 1 117 ? -0.514 -2.901 -7.666 1.00 94.88 117 GLY A C 1
ATOM 927 O O . GLY A 1 117 ? -0.943 -2.334 -6.665 1.00 94.88 117 GLY A O 1
ATOM 928 N N . TYR A 1 118 ? -1.195 -3.870 -8.282 1.00 95.25 118 TYR A N 1
ATOM 929 C CA . TYR A 1 118 ? -2.508 -4.331 -7.833 1.00 95.25 118 TYR A CA 1
ATOM 930 C C . TYR A 1 118 ? -2.461 -4.954 -6.436 1.00 95.25 118 TYR A C 1
ATOM 932 O O . TYR A 1 118 ? -3.264 -4.580 -5.584 1.00 95.25 118 TYR A O 1
ATOM 940 N N . GLN A 1 119 ? -1.491 -5.833 -6.163 1.00 95.00 119 GLN A N 1
ATOM 941 C CA . GLN A 1 119 ? -1.355 -6.438 -4.832 1.00 95.00 119 GLN A CA 1
ATOM 942 C C . GLN A 1 119 ? -1.100 -5.388 -3.742 1.00 95.00 119 GLN A C 1
ATOM 944 O O . GLN A 1 119 ? -1.687 -5.458 -2.659 1.00 95.00 119 GLN A O 1
ATOM 949 N N . LEU A 1 120 ? -0.275 -4.379 -4.049 1.00 95.44 120 LEU A N 1
ATOM 950 C CA . LEU A 1 120 ? -0.044 -3.236 -3.163 1.00 95.44 120 LEU A CA 1
ATOM 951 C C . LEU A 1 120 ? -1.313 -2.394 -2.979 1.00 95.44 120 LEU A C 1
ATOM 953 O O . LEU A 1 120 ? -1.614 -1.990 -1.861 1.00 95.44 120 LEU A O 1
ATOM 957 N N . CYS A 1 121 ? -2.087 -2.164 -4.042 1.00 95.88 121 CYS A N 1
ATOM 958 C CA . CYS A 1 121 ? -3.360 -1.447 -3.972 1.00 95.88 121 CYS A CA 1
ATOM 959 C C . CYS A 1 121 ? -4.359 -2.141 -3.037 1.00 95.88 121 CYS A C 1
ATOM 961 O O . CYS A 1 121 ? -4.948 -1.480 -2.180 1.00 95.88 121 CYS A O 1
ATOM 963 N N . LEU A 1 122 ? -4.516 -3.463 -3.157 1.00 95.25 122 LEU A N 1
ATOM 964 C CA . LEU A 1 122 ? -5.377 -4.240 -2.264 1.00 95.25 122 LEU A CA 1
ATOM 965 C C . LEU A 1 122 ? -4.897 -4.176 -0.815 1.00 95.25 122 LEU A C 1
ATOM 967 O O . LEU A 1 122 ? -5.703 -3.960 0.085 1.00 95.25 122 LEU A O 1
ATOM 971 N N . TRP A 1 123 ? -3.587 -4.297 -0.595 1.00 95.94 123 TRP A N 1
ATOM 972 C CA . TRP A 1 123 ? -3.009 -4.209 0.743 1.00 95.94 123 TRP A CA 1
ATOM 973 C C . TRP A 1 123 ? -3.286 -2.846 1.394 1.00 95.94 123 TRP A C 1
ATOM 975 O O . TRP A 1 123 ? -3.788 -2.787 2.514 1.00 95.94 123 TRP A O 1
ATOM 985 N N . LEU A 1 124 ? -3.053 -1.747 0.667 1.00 96.12 124 LEU A N 1
ATOM 986 C CA . LEU A 1 124 ? -3.332 -0.389 1.144 1.00 96.12 124 LEU A CA 1
ATOM 987 C C . LEU A 1 124 ? -4.814 -0.186 1.481 1.00 96.12 124 LEU A C 1
ATOM 989 O O . LEU A 1 124 ? -5.131 0.382 2.526 1.00 96.12 124 LEU A O 1
ATOM 993 N N . LYS A 1 125 ? -5.720 -0.662 0.617 1.00 94.81 125 LYS A N 1
ATOM 9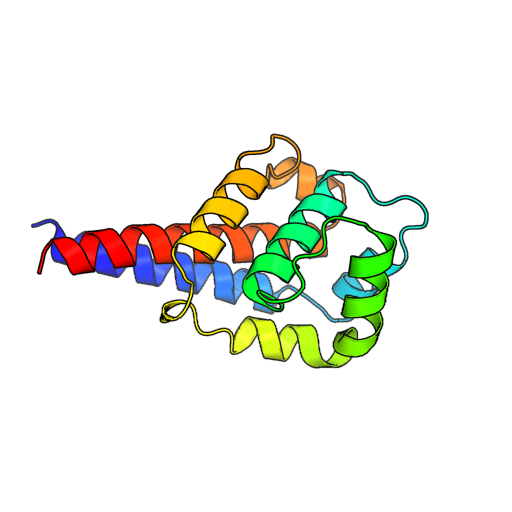94 C CA . LYS A 1 125 ? -7.171 -0.594 0.849 1.00 94.81 125 LYS A CA 1
ATOM 995 C C . LYS A 1 125 ? -7.586 -1.414 2.071 1.00 94.81 125 LYS A C 1
ATOM 997 O O . LYS A 1 125 ? -8.357 -0.919 2.889 1.00 94.81 125 LYS A O 1
ATOM 1002 N N . GLY A 1 126 ? -7.042 -2.621 2.226 1.00 94.75 126 GLY A N 1
ATOM 1003 C CA . GLY A 1 126 ? -7.301 -3.481 3.379 1.00 94.75 126 GLY A CA 1
ATOM 1004 C C . GLY A 1 126 ? -6.875 -2.830 4.695 1.00 94.75 126 GLY A C 1
ATOM 1005 O O . GLY A 1 126 ? -7.653 -2.812 5.646 1.00 94.75 126 GLY A O 1
ATOM 1006 N N . ILE A 1 127 ? -5.692 -2.206 4.733 1.00 94.81 127 ILE A N 1
ATOM 1007 C CA . ILE A 1 127 ? -5.228 -1.463 5.914 1.00 94.81 127 ILE A CA 1
ATOM 1008 C C . ILE A 1 127 ? -6.109 -0.250 6.194 1.00 94.81 127 ILE A C 1
ATOM 1010 O O . ILE A 1 127 ? -6.526 -0.061 7.333 1.00 94.81 127 ILE A O 1
ATOM 1014 N N . ALA A 1 128 ? -6.416 0.561 5.179 1.00 94.94 128 ALA A N 1
ATOM 1015 C CA . ALA A 1 128 ? -7.256 1.742 5.359 1.00 94.94 128 ALA A CA 1
ATOM 1016 C C . ALA A 1 128 ? -8.632 1.367 5.934 1.00 94.94 128 ALA A C 1
ATOM 1018 O O . ALA A 1 128 ? -9.076 1.970 6.910 1.00 94.94 128 ALA A O 1
ATOM 1019 N N . ASN A 1 129 ? -9.271 0.333 5.380 1.00 93.94 129 ASN A N 1
ATOM 1020 C CA . ASN A 1 129 ? -10.566 -0.156 5.850 1.00 93.94 129 ASN A CA 1
ATOM 1021 C C . ASN A 1 129 ? -10.485 -0.701 7.278 1.00 93.94 129 ASN A C 1
ATOM 1023 O O . ASN A 1 129 ? -11.300 -0.322 8.118 1.00 93.94 129 ASN A O 1
ATOM 1027 N N . TYR A 1 130 ? -9.471 -1.520 7.580 1.00 94.38 130 TYR A N 1
ATOM 1028 C CA . TYR A 1 130 ? -9.223 -2.004 8.937 1.00 94.38 130 TYR A CA 1
ATOM 1029 C C . TYR A 1 130 ? -9.108 -0.840 9.931 1.00 94.38 130 TYR A C 1
ATOM 1031 O O . TYR A 1 130 ? -9.820 -0.801 10.932 1.00 94.38 130 TYR A O 1
ATOM 1039 N N . SER A 1 131 ? -8.268 0.150 9.620 1.00 93.56 131 SER A N 1
ATOM 1040 C CA . SER A 1 131 ? -8.020 1.316 10.467 1.00 93.56 131 SER A CA 1
ATOM 1041 C C . SER A 1 131 ? -9.263 2.190 10.684 1.00 93.56 131 SER A C 1
ATOM 1043 O O . SER A 1 131 ? -9.382 2.811 11.744 1.00 93.56 131 SER A O 1
ATOM 1045 N N . ILE A 1 132 ? -10.185 2.255 9.716 1.00 92.88 132 ILE A N 1
ATOM 1046 C CA . ILE A 1 132 ? -11.471 2.960 9.854 1.00 92.88 132 ILE A CA 1
ATOM 1047 C C . ILE A 1 132 ? -12.370 2.226 10.851 1.00 92.88 132 ILE A C 1
ATOM 1049 O O . ILE A 1 132 ? -12.855 2.831 11.808 1.00 92.88 132 ILE A O 1
ATOM 1053 N N . ILE A 1 133 ? -12.561 0.920 10.656 1.00 92.31 133 ILE A N 1
ATOM 1054 C CA . ILE A 1 133 ? -13.470 0.114 11.482 1.00 92.31 133 ILE A CA 1
ATOM 1055 C C . ILE A 1 133 ? -12.915 -0.006 12.903 1.00 92.31 133 ILE A C 1
ATOM 1057 O O . ILE A 1 133 ? -13.663 0.102 13.871 1.00 92.31 133 ILE A O 1
ATOM 1061 N N . GLN A 1 134 ? -11.596 -0.156 13.057 1.00 91.94 134 GLN A N 1
ATOM 1062 C CA . GLN A 1 134 ? -10.930 -0.209 14.360 1.00 91.94 134 GLN A CA 1
ATOM 1063 C C . GLN A 1 134 ? -11.237 1.025 15.213 1.00 91.94 134 GLN A C 1
ATOM 1065 O O . GLN A 1 134 ? -11.556 0.893 16.394 1.00 91.94 134 GLN A O 1
ATOM 1070 N N . ARG A 1 135 ? -11.191 2.221 14.617 1.00 90.50 135 ARG A N 1
ATOM 1071 C CA . ARG A 1 135 ? -11.518 3.475 15.311 1.00 90.50 135 ARG A CA 1
ATOM 1072 C C . ARG A 1 135 ? -12.988 3.542 15.711 1.00 90.50 135 ARG A C 1
ATOM 1074 O O . ARG A 1 135 ? -13.287 3.920 16.838 1.00 90.50 135 ARG A O 1
ATOM 1081 N N . GLN A 1 136 ? -13.894 3.148 14.816 1.00 88.50 136 GLN A N 1
ATOM 1082 C CA . GLN A 1 136 ? -15.333 3.100 15.106 1.00 88.50 136 GLN A CA 1
ATOM 1083 C C . GLN A 1 136 ? -15.629 2.148 16.269 1.00 88.50 136 GLN A C 1
ATOM 1085 O O . GLN A 1 136 ? -16.357 2.491 17.198 1.00 88.50 136 GLN A O 1
ATOM 1090 N N . TYR A 1 137 ? -14.992 0.980 16.252 1.00 87.44 137 TYR A N 1
ATOM 1091 C CA . TYR A 1 137 ? -15.102 -0.009 17.311 1.00 87.44 137 TYR A CA 1
ATOM 1092 C C . TYR A 1 137 ? -14.574 0.528 18.653 1.00 87.44 137 TYR A C 1
ATOM 1094 O O . TYR A 1 137 ? -15.246 0.368 19.669 1.00 87.44 137 TYR A O 1
ATOM 1102 N N . GLN A 1 138 ? -13.432 1.229 18.666 1.00 83.19 138 GLN A N 1
ATOM 1103 C CA . GLN A 1 138 ? -12.882 1.866 19.874 1.00 83.19 138 GLN A CA 1
ATOM 1104 C C . GLN A 1 138 ? -13.773 2.977 20.448 1.00 83.19 138 GLN A C 1
ATOM 1106 O O . GLN A 1 138 ? -13.807 3.141 21.659 1.00 83.19 138 GLN A O 1
ATOM 1111 N N . GLN A 1 139 ? -14.497 3.724 19.610 1.00 75.50 139 GLN A N 1
ATOM 1112 C CA . GLN A 1 139 ? -15.437 4.765 20.056 1.00 75.50 139 GLN A CA 1
ATOM 1113 C C . GLN A 1 139 ? -16.750 4.201 20.621 1.00 75.50 139 GLN A C 1
ATOM 1115 O O . GLN A 1 139 ? -17.485 4.915 21.297 1.00 75.50 139 GLN A O 1
ATOM 1120 N N . SER A 1 140 ? -17.066 2.944 20.301 1.00 72.12 140 SER A N 1
ATOM 1121 C CA . SER A 1 140 ? -18.283 2.254 20.751 1.00 72.12 140 SER A CA 1
ATOM 1122 C C . SER A 1 140 ? -18.123 1.487 22.071 1.00 72.12 140 SER A C 1
ATOM 1124 O O . SER A 1 140 ? -19.104 0.923 22.562 1.00 72.12 140 SER A O 1
ATOM 1126 N N . LEU A 1 141 ? -16.896 1.438 22.601 1.00 62.38 141 LEU A N 1
ATOM 1127 C CA . LEU A 1 141 ? -16.511 0.826 23.877 1.00 62.38 141 LEU A CA 1
ATOM 1128 C C . LEU A 1 141 ? -16.511 1.868 24.998 1.00 62.38 141 LEU A C 1
ATOM 1130 O O . LEU A 1 141 ? -16.946 1.495 26.110 1.00 62.38 141 LEU A O 1
#

Sequence (141 aa):
MSSNNDRDIMVACLTEARTSLQVLTKAGITELMTFRKPPLSIIYILEGLTVLLAPSKRMSDWYEIKKWLGTRVNELLTMLMNFNTDQVSEEQLEHLKTILARPECDSERVRCCSLAGYQLCLWLKGIANYSIIQRQYQQSL

pLDDT: mean 90.25, std 7.03, range [47.09, 96.12]

Foldseek 3Di:
DVLVVLVVLLVVLVVQLLVLLVPADLVQLVVLLPDPPADPLSLLLLLLVCLQQPVPPRDSDSVVSSVVCVVCSVPSSVCLNPRDLQPQDPVSLVSLCVSCVDPSLPLVNLVVRGSNSNSSSSNSVSSSSSNVSVVVSVVVD

Secondary structure (DSSP, 8-state):
-HHHHHHHHHHHHHHHHHHHHHH--HHHHHHHHH-SS--HHHHHHHHHHHHHH-TTT---SHHHHHHHHHTTTTTHHHHHHT--GGG--HHHHHHHHHHHTSGGG-HHHHHHH-HHHHHHHHHHHHHHHHHHHHHHHHHT-

Radius of gyration: 14.91 Å; chains: 1; bounding box: 43×26×41 Å